Protein AF-A0A498JFI6-F1 (afdb_monomer)

Solvent-accessible surface area (backbone atoms only — not comparable to full-atom values): 9502 Å² total; per-residue (Å²): 136,86,80,89,77,84,84,81,82,83,76,83,80,82,84,84,83,85,84,87,78,91,75,85,81,76,79,75,76,79,76,82,71,88,56,68,62,60,57,50,53,53,51,59,58,69,71,50,82,73,54,78,88,72,54,75,81,84,42,74,87,76,47,64,92,88,52,83,69,83,81,85,71,82,74,44,52,50,74,44,99,81,76,44,77,49,79,39,76,88,58,48,88,79,82,86,76,75,90,64,86,87,58,88,79,63,102,68,76,74,97,77,74,78,88,77,83,92,79,82,85,78,80,86,82,130

Radius of gyration: 32.04 Å; Cα contacts (8 Å, |Δi|>4): 26; chains: 1; bounding box: 66×67×80 Å

Structure (mmCIF, N/CA/C/O backbone):
data_AF-A0A498JFI6-F1
#
_entry.id   AF-A0A498JFI6-F1
#
loop_
_atom_site.group_PDB
_atom_site.id
_atom_site.type_symbol
_atom_site.label_atom_id
_atom_site.label_alt_id
_atom_site.label_comp_id
_atom_site.label_asym_id
_atom_site.label_entity_id
_atom_site.label_seq_id
_atom_site.pdbx_PDB_ins_code
_atom_site.Cartn_x
_atom_site.Cartn_y
_atom_site.Cartn_z
_atom_site.occupancy
_atom_site.B_iso_or_equiv
_atom_site.auth_seq_id
_atom_site.auth_comp_id
_atom_site.auth_asym_id
_atom_site.auth_atom_id
_atom_site.pdbx_PDB_model_num
ATOM 1 N N . LYS A 1 1 ? -27.422 -39.815 -18.045 1.00 41.66 1 LYS A N 1
ATOM 2 C CA . LYS A 1 1 ? -27.474 -39.378 -16.624 1.00 41.66 1 LYS A CA 1
ATOM 3 C C . LYS A 1 1 ? -27.427 -37.846 -16.589 1.00 41.66 1 LYS A C 1
ATOM 5 O O . LYS A 1 1 ? -26.786 -37.290 -17.473 1.00 41.66 1 LYS A O 1
ATOM 10 N N . PRO A 1 2 ? -28.216 -37.191 -15.721 1.00 39.28 2 PRO A N 1
ATOM 11 C CA . PRO A 1 2 ? -28.835 -35.891 -16.005 1.00 39.28 2 PRO A CA 1
ATOM 12 C C . PRO A 1 2 ? -27.950 -34.669 -15.700 1.00 39.28 2 PRO A C 1
ATOM 14 O O . PRO A 1 2 ? -27.002 -34.747 -14.926 1.00 39.28 2 PRO A O 1
ATOM 17 N N . LYS A 1 3 ? -28.289 -33.560 -16.371 1.00 44.88 3 LYS A N 1
ATOM 18 C CA . LYS A 1 3 ? -27.631 -32.240 -16.402 1.00 44.88 3 LYS A CA 1
ATOM 19 C C . LYS A 1 3 ? -27.763 -31.498 -15.056 1.00 44.88 3 LYS A C 1
ATOM 21 O O . LYS A 1 3 ? -28.779 -31.690 -14.391 1.00 44.88 3 LYS A O 1
ATOM 26 N N . PRO A 1 4 ? -26.821 -30.612 -14.677 1.00 49.47 4 PRO A N 1
ATOM 27 C CA . PRO A 1 4 ? -26.971 -29.789 -13.481 1.00 49.47 4 PRO A CA 1
ATOM 28 C C . PRO A 1 4 ? -27.999 -28.667 -13.700 1.00 49.47 4 PRO A C 1
ATOM 30 O O . PRO A 1 4 ? -27.893 -27.873 -14.636 1.00 49.47 4 PRO A O 1
ATOM 33 N N . SER A 1 5 ? -28.998 -28.625 -12.823 1.00 46.69 5 SER A N 1
ATOM 34 C CA . SER A 1 5 ? -30.012 -27.576 -12.707 1.00 46.69 5 S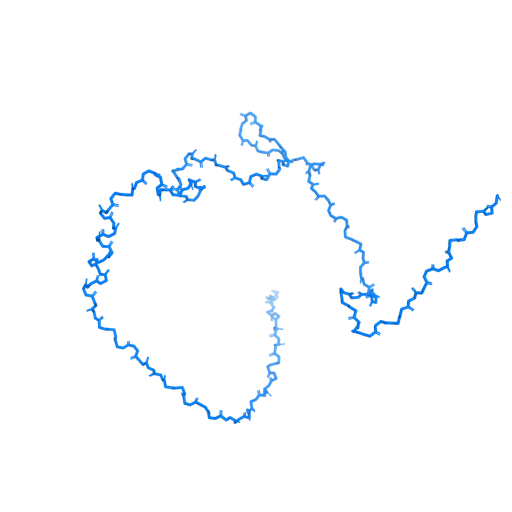ER A CA 1
ATOM 35 C C . SER A 1 5 ? -29.391 -26.254 -12.220 1.00 46.69 5 SER A C 1
ATOM 37 O O . SER A 1 5 ? -28.548 -26.289 -11.323 1.00 46.69 5 SER A O 1
ATOM 39 N N . PRO A 1 6 ? -29.809 -25.085 -12.736 1.00 47.53 6 PRO A N 1
ATOM 40 C CA . PRO A 1 6 ? -29.393 -23.796 -12.192 1.00 47.53 6 PRO A CA 1
ATOM 41 C C . PRO A 1 6 ? -30.123 -23.506 -10.872 1.00 47.53 6 PRO A C 1
ATOM 43 O O . PRO A 1 6 ? -31.351 -23.559 -10.805 1.00 47.53 6 PRO A O 1
ATOM 46 N N . ALA A 1 7 ? -29.366 -23.189 -9.821 1.00 43.06 7 ALA A N 1
ATOM 47 C CA . ALA A 1 7 ? -29.920 -22.729 -8.555 1.00 43.06 7 ALA A CA 1
ATOM 48 C C . ALA A 1 7 ? -30.488 -21.309 -8.717 1.00 43.06 7 ALA A C 1
ATOM 50 O O . ALA A 1 7 ? -29.773 -20.353 -9.016 1.00 43.06 7 ALA A O 1
ATOM 51 N N . LEU A 1 8 ? -31.803 -21.223 -8.531 1.00 32.38 8 LEU A N 1
ATOM 52 C CA . LEU A 1 8 ? -32.611 -20.018 -8.401 1.00 32.38 8 LEU A CA 1
ATOM 53 C C . LEU A 1 8 ? -32.138 -19.182 -7.206 1.00 32.38 8 LEU A C 1
ATOM 55 O O . LEU A 1 8 ? -32.205 -19.636 -6.067 1.00 32.38 8 LEU A O 1
ATOM 59 N N . ILE A 1 9 ? -31.726 -17.940 -7.455 1.00 32.88 9 ILE A N 1
ATOM 60 C CA . ILE A 1 9 ? -31.658 -16.913 -6.414 1.00 32.88 9 ILE A CA 1
ATOM 61 C C . ILE A 1 9 ? -32.979 -16.147 -6.472 1.00 32.88 9 ILE A C 1
ATOM 63 O O . ILE A 1 9 ? -33.193 -15.308 -7.345 1.00 32.88 9 ILE A O 1
ATOM 67 N N . CYS A 1 10 ? -33.882 -16.480 -5.552 1.00 27.20 10 CYS A N 1
ATOM 68 C CA . 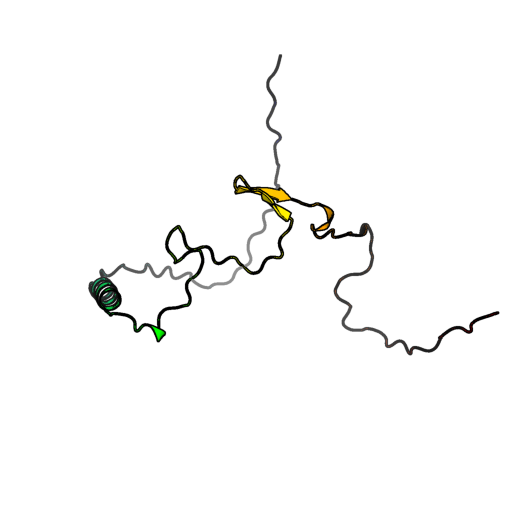CYS A 1 10 ? -35.095 -15.721 -5.282 1.00 27.20 10 CYS A CA 1
ATOM 69 C C . CYS A 1 10 ? -34.731 -14.487 -4.450 1.00 27.20 10 CYS A C 1
ATOM 71 O O . CYS A 1 10 ? -34.491 -14.603 -3.251 1.00 27.20 10 CYS A O 1
ATOM 73 N N . THR A 1 11 ? -34.722 -13.300 -5.053 1.00 34.25 11 THR A N 1
ATOM 74 C CA . THR A 1 11 ? -34.847 -12.052 -4.294 1.00 34.25 11 THR A CA 1
ATOM 75 C C . THR A 1 11 ? -36.302 -11.608 -4.345 1.00 34.25 11 THR A C 1
ATOM 77 O O . THR A 1 11 ? -36.825 -11.165 -5.366 1.00 34.25 11 THR A O 1
ATOM 80 N N . THR A 1 12 ? -36.989 -11.764 -3.219 1.00 36.38 12 THR A N 1
ATOM 81 C CA . THR A 1 12 ? -38.298 -11.162 -2.981 1.00 36.38 12 THR A CA 1
ATOM 82 C C . THR A 1 12 ? -38.133 -9.645 -2.950 1.00 36.38 12 THR A C 1
ATOM 84 O O . THR A 1 12 ? -37.690 -9.076 -1.953 1.00 36.38 12 THR A O 1
ATOM 87 N N . ALA A 1 13 ? -38.471 -8.991 -4.058 1.00 33.19 13 ALA A N 1
ATOM 88 C CA . ALA A 1 13 ? -38.636 -7.548 -4.128 1.00 33.19 13 ALA A CA 1
ATOM 89 C C . ALA A 1 13 ? -39.889 -7.155 -3.326 1.00 33.19 13 ALA A C 1
ATOM 91 O O . ALA A 1 13 ? -41.015 -7.224 -3.821 1.00 33.19 13 ALA A O 1
ATOM 92 N N . SER A 1 14 ? -39.701 -6.787 -2.057 1.00 35.34 14 SER A N 1
ATOM 93 C CA . SER A 1 14 ? -40.751 -6.188 -1.238 1.00 35.34 14 SER A CA 1
ATOM 94 C C . SER A 1 14 ? -41.037 -4.774 -1.740 1.00 35.34 14 SER A C 1
ATOM 96 O O . SER A 1 14 ? -40.212 -3.867 -1.654 1.00 35.34 14 SER A O 1
ATOM 98 N N . LYS A 1 15 ? -42.232 -4.651 -2.299 1.00 35.47 15 LYS A N 1
ATOM 99 C CA . LYS A 1 15 ? -42.893 -3.474 -2.843 1.00 35.47 15 LYS A CA 1
ATOM 100 C C . LYS A 1 15 ? -43.247 -2.486 -1.723 1.00 35.47 15 LYS A C 1
ATOM 102 O O . LYS A 1 15 ? -44.038 -2.833 -0.852 1.00 35.47 15 LYS A O 1
ATOM 107 N N . SER A 1 16 ? -42.737 -1.258 -1.783 1.00 32.50 16 SER A N 1
ATOM 108 C CA . SER A 1 16 ? -43.361 -0.105 -1.121 1.00 32.50 16 SER A CA 1
ATOM 109 C C . SER A 1 16 ? -43.079 1.195 -1.889 1.00 32.50 16 SER A C 1
ATOM 111 O O . SER A 1 16 ? -41.969 1.706 -1.938 1.00 32.50 16 SER A O 1
ATOM 113 N N . GLU A 1 17 ? -44.138 1.715 -2.498 1.00 43.22 17 GLU A N 1
ATOM 114 C CA . GLU A 1 17 ? -44.338 3.067 -3.039 1.00 43.22 17 GLU A CA 1
ATOM 115 C C . GLU A 1 17 ? -45.757 3.469 -2.569 1.00 43.22 17 GLU A C 1
ATOM 117 O O . GLU A 1 17 ? -46.557 2.563 -2.303 1.00 43.22 17 GLU A O 1
ATOM 122 N N . PRO A 1 18 ? -46.200 4.736 -2.614 1.00 48.53 18 PRO A N 1
ATOM 123 C CA . PRO A 1 18 ? -45.488 6.007 -2.457 1.00 48.53 18 PRO A CA 1
ATOM 124 C C . PRO A 1 18 ? -46.254 6.975 -1.517 1.00 48.53 18 PRO A C 1
ATOM 126 O O . PRO A 1 18 ? -47.471 6.890 -1.370 1.00 48.53 18 PRO A O 1
ATOM 129 N N . HIS A 1 19 ? -45.589 7.995 -0.966 1.00 29.34 19 HIS A N 1
ATOM 130 C CA . HIS A 1 19 ? -46.295 9.169 -0.432 1.00 29.34 19 HIS A CA 1
ATOM 131 C C . HIS A 1 19 ? -45.743 10.460 -1.039 1.00 29.34 19 HIS A C 1
ATOM 133 O O . HIS A 1 19 ? -44.729 11.000 -0.618 1.00 29.34 19 HIS A O 1
ATOM 139 N N . SER A 1 20 ? -46.447 10.887 -2.091 1.00 36.81 20 SER A N 1
ATOM 140 C CA . SER A 1 20 ? -46.893 12.254 -2.377 1.00 36.81 20 SER A CA 1
ATOM 141 C C . SER A 1 20 ? -46.067 13.409 -1.800 1.00 36.81 20 SER A C 1
ATOM 143 O O . SER A 1 20 ? -46.170 13.737 -0.622 1.00 36.81 20 SER A O 1
ATOM 145 N N . SER A 1 21 ? -45.360 14.128 -2.670 1.00 34.75 21 SER A N 1
ATOM 146 C CA . SER A 1 21 ? -45.599 15.569 -2.852 1.00 34.75 21 SER A CA 1
ATOM 147 C C . SER A 1 21 ? -44.700 16.134 -3.953 1.00 34.75 21 SER 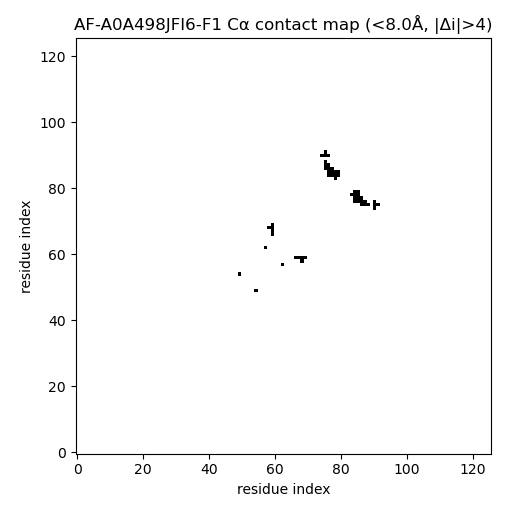A C 1
ATOM 149 O O . SER A 1 21 ? -43.484 16.211 -3.837 1.00 34.75 21 SER A O 1
ATOM 151 N N . ALA A 1 22 ? -45.358 16.481 -5.059 1.00 43.06 22 ALA A N 1
ATOM 152 C CA . ALA A 1 22 ? -45.065 17.599 -5.945 1.00 43.06 22 ALA A CA 1
ATOM 153 C C . ALA A 1 22 ? -43.641 18.177 -5.911 1.00 43.06 22 ALA A C 1
ATOM 155 O O . ALA A 1 22 ? -43.382 19.077 -5.130 1.00 43.06 22 ALA A O 1
ATOM 156 N N . LEU A 1 23 ? -42.805 17.799 -6.879 1.00 34.38 23 LEU A N 1
ATOM 157 C CA . LEU A 1 23 ? -42.064 18.770 -7.686 1.00 34.38 23 LEU A CA 1
ATOM 158 C C . LEU A 1 23 ? -41.877 18.179 -9.085 1.00 34.38 23 LEU A C 1
ATOM 160 O O . LEU A 1 23 ? -41.257 17.138 -9.290 1.00 34.38 23 LEU A O 1
ATOM 164 N N . SER A 1 24 ? -42.496 18.851 -10.044 1.00 32.12 24 SER A N 1
ATOM 165 C CA . SER A 1 24 ? -42.404 18.624 -11.475 1.00 32.12 24 SER A CA 1
ATOM 166 C C . SER A 1 24 ? -40.956 18.398 -11.914 1.00 32.12 24 SER A C 1
ATOM 168 O O . SER A 1 24 ? -40.129 19.309 -11.924 1.00 32.12 24 SER A O 1
ATOM 170 N N . VAL A 1 25 ? -40.652 17.174 -12.350 1.00 33.84 25 VAL A N 1
ATOM 171 C CA . VAL A 1 25 ? -39.445 16.889 -13.126 1.00 33.84 25 VAL A CA 1
ATOM 172 C C . VAL A 1 25 ? -39.633 17.548 -14.490 1.00 33.84 25 VAL A C 1
ATOM 174 O O . VAL A 1 25 ? -40.118 16.948 -15.448 1.00 33.84 25 VAL A O 1
ATOM 177 N N . ILE A 1 26 ? -39.288 18.832 -14.569 1.00 36.62 26 ILE A N 1
ATOM 178 C CA . ILE A 1 26 ? -39.108 19.538 -15.831 1.00 36.62 26 ILE A CA 1
ATOM 179 C C . ILE A 1 26 ? -37.903 18.879 -16.504 1.00 36.62 26 ILE A C 1
ATOM 181 O O . ILE A 1 26 ? -36.745 19.201 -16.234 1.00 36.62 26 ILE A O 1
ATOM 185 N N . VAL A 1 27 ? -38.180 17.915 -17.382 1.00 39.25 27 VAL A N 1
ATOM 186 C CA . VAL A 1 27 ? -37.210 17.373 -18.332 1.00 39.25 27 VAL A CA 1
ATOM 187 C C . VAL A 1 27 ? -3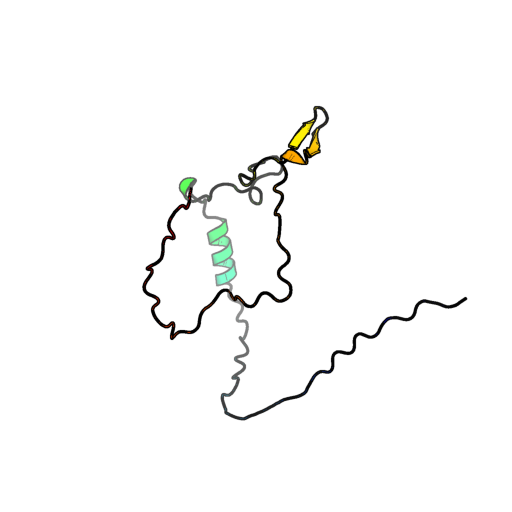6.847 18.506 -19.291 1.00 39.25 27 VAL A C 1
ATOM 189 O O . VAL A 1 27 ? -37.436 18.664 -20.361 1.00 39.25 27 VAL A O 1
ATOM 192 N N . ILE A 1 28 ? -35.862 19.325 -18.912 1.00 44.12 28 ILE A N 1
ATOM 193 C CA . ILE A 1 28 ? -35.204 20.245 -19.839 1.00 44.12 28 ILE A CA 1
ATOM 194 C C . ILE A 1 28 ? -34.396 19.374 -20.800 1.00 44.12 28 ILE A C 1
ATOM 196 O O . ILE A 1 28 ? -33.229 19.049 -20.573 1.00 44.12 28 ILE A O 1
ATOM 200 N N . LYS A 1 29 ? -35.045 18.968 -21.893 1.00 43.19 29 LYS A N 1
ATOM 201 C CA . LYS A 1 29 ? -34.413 18.408 -23.088 1.00 43.19 29 LYS A CA 1
ATOM 202 C C . LYS A 1 29 ? -33.334 19.410 -23.533 1.00 43.19 29 LYS A C 1
ATOM 204 O O . LYS A 1 29 ? -33.645 20.420 -24.163 1.00 43.19 29 LYS A O 1
ATOM 209 N N . LYS A 1 30 ? -32.062 19.180 -23.174 1.00 48.31 30 LYS A N 1
ATOM 210 C CA . LYS A 1 30 ? -30.927 19.984 -23.659 1.00 48.31 30 LYS A CA 1
ATOM 211 C C . LYS A 1 30 ? -30.857 19.833 -25.178 1.00 48.31 30 LYS A C 1
ATOM 213 O O . LYS A 1 30 ? -30.302 18.871 -25.699 1.00 48.31 30 LYS A O 1
ATOM 218 N N . LYS A 1 31 ? -31.453 20.785 -25.894 1.00 47.75 31 LYS A N 1
ATOM 219 C CA . LYS A 1 31 ? -31.355 20.915 -27.347 1.00 47.75 31 LYS A CA 1
ATOM 220 C C . LYS A 1 31 ? -29.880 21.153 -27.679 1.00 47.75 31 LYS A C 1
ATOM 222 O O . LYS A 1 31 ? -29.336 22.213 -27.376 1.00 47.75 31 LYS A O 1
ATOM 227 N N . ALA A 1 32 ? -29.221 20.141 -28.239 1.00 54.78 32 ALA A N 1
ATOM 228 C CA . ALA A 1 32 ? -27.821 20.188 -28.638 1.00 54.78 32 ALA A CA 1
ATOM 229 C C . ALA A 1 32 ? -27.635 21.203 -29.778 1.00 54.78 32 ALA A C 1
ATOM 231 O O . ALA A 1 32 ? -27.729 20.875 -30.960 1.00 54.78 32 ALA A O 1
ATOM 232 N N . LYS A 1 33 ? -27.391 22.466 -29.426 1.00 54.78 33 LYS A N 1
ATOM 233 C CA . LYS A 1 33 ? -26.903 23.477 -30.364 1.00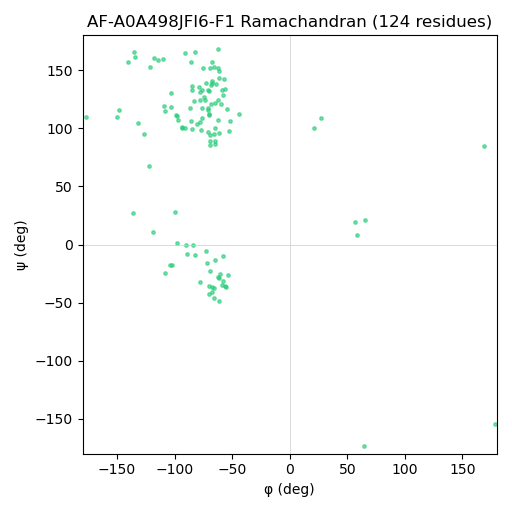 54.78 33 LYS A CA 1
ATOM 234 C C . LYS A 1 33 ? -25.455 23.094 -30.689 1.00 54.78 33 LYS A C 1
ATOM 236 O O . LYS A 1 33 ? -24.612 23.111 -29.794 1.00 54.78 33 LYS A O 1
ATOM 241 N N . LYS A 1 34 ? -25.168 22.686 -31.933 1.00 57.06 34 LYS A N 1
ATOM 242 C CA . LYS A 1 34 ? -23.796 22.482 -32.438 1.00 57.06 34 LYS A CA 1
ATOM 243 C C . LYS A 1 34 ? -22.997 23.757 -32.142 1.00 57.06 34 LYS A C 1
ATOM 245 O O . LYS A 1 34 ? -23.233 24.782 -32.768 1.00 57.06 34 LYS A O 1
ATOM 250 N N . MET A 1 35 ? -22.100 23.708 -31.159 1.00 60.34 35 MET A N 1
ATOM 251 C CA . MET A 1 35 ? -21.222 24.823 -30.802 1.00 60.34 35 MET A CA 1
ATOM 252 C C . MET A 1 35 ? -19.898 24.653 -31.562 1.00 60.34 35 MET A C 1
ATOM 254 O O . MET A 1 35 ? -19.055 23.881 -31.098 1.00 60.34 35 MET A O 1
ATOM 258 N N . PRO A 1 36 ? -19.661 25.360 -32.689 1.00 62.78 36 PRO A N 1
ATOM 259 C CA . PRO A 1 36 ? -18.352 25.345 -33.353 1.00 62.78 36 PRO A CA 1
ATOM 260 C C . PRO A 1 36 ? -17.253 25.881 -32.423 1.00 62.78 36 PRO A C 1
ATOM 262 O O . PRO A 1 36 ? -16.105 25.453 -32.503 1.00 62.78 36 PRO A O 1
ATOM 265 N N . LEU A 1 37 ? -17.622 26.730 -31.454 1.00 64.69 37 LEU A N 1
ATOM 266 C CA . LEU A 1 37 ? -16.720 27.216 -30.410 1.00 64.69 37 LEU A CA 1
ATOM 267 C C . LEU A 1 37 ? -16.114 26.095 -29.557 1.00 64.69 37 LEU A C 1
ATOM 269 O O . LEU A 1 37 ? -14.962 26.214 -29.158 1.00 64.69 37 LEU A O 1
ATOM 273 N N . GLY A 1 38 ? -16.837 25.004 -29.280 1.00 67.56 38 GLY A N 1
ATOM 274 C CA . GLY A 1 38 ? -16.287 23.895 -28.489 1.00 67.56 38 GLY A CA 1
ATOM 275 C C . GLY A 1 38 ? -15.132 23.191 -29.208 1.00 67.56 38 GLY A C 1
ATOM 276 O O . GLY A 1 38 ? -14.126 22.850 -28.585 1.00 67.56 38 GLY A O 1
ATOM 277 N N . LEU A 1 39 ? -15.251 23.056 -30.533 1.00 70.69 39 LEU A N 1
ATOM 278 C CA . LEU A 1 39 ? -14.226 22.470 -31.395 1.00 70.69 39 LEU A CA 1
ATOM 279 C C . LEU A 1 39 ? -13.001 23.395 -31.512 1.00 70.69 39 LEU A C 1
ATOM 281 O O . LEU A 1 39 ? -11.864 22.945 -31.383 1.00 70.69 39 LEU A O 1
ATOM 285 N N . ILE A 1 40 ? -13.241 24.701 -31.676 1.00 70.19 40 ILE A N 1
ATOM 286 C CA . ILE A 1 40 ? -12.197 25.734 -31.793 1.00 70.19 40 ILE A CA 1
ATOM 287 C C . ILE A 1 40 ? -11.428 25.902 -30.473 1.00 70.19 40 ILE A C 1
ATOM 289 O O . ILE A 1 40 ? -10.201 25.994 -30.480 1.00 70.19 40 ILE A O 1
ATOM 293 N N . ILE A 1 41 ? -12.112 25.870 -29.322 1.00 70.75 41 ILE A N 1
ATOM 294 C CA . ILE A 1 41 ? -11.473 25.925 -27.995 1.00 70.75 41 ILE A CA 1
ATOM 295 C C . ILE A 1 41 ? -10.652 24.652 -27.729 1.00 70.75 41 ILE A C 1
ATOM 297 O O . ILE A 1 41 ? -9.577 24.728 -27.127 1.00 70.75 41 ILE A O 1
ATOM 301 N N . GLY A 1 42 ? -11.127 23.489 -28.189 1.00 70.50 42 GLY A N 1
ATOM 302 C CA . GLY A 1 42 ? -10.389 22.225 -28.123 1.00 70.50 42 GLY A CA 1
ATOM 303 C C . GLY A 1 42 ? -9.075 22.270 -28.910 1.00 70.50 42 GLY A C 1
ATOM 304 O O . GLY A 1 42 ? -8.020 21.966 -28.351 1.00 70.50 42 GLY A O 1
ATOM 305 N N . LEU A 1 43 ? -9.118 22.737 -30.164 1.00 73.31 43 LEU A N 1
ATOM 306 C CA . LEU A 1 43 ? -7.926 22.906 -31.008 1.00 73.31 43 LEU A CA 1
ATOM 307 C C . LEU A 1 43 ? -6.976 23.985 -30.464 1.00 73.31 43 LEU A C 1
ATOM 309 O O . LEU A 1 43 ? -5.778 23.741 -30.334 1.00 73.31 43 LEU A O 1
ATOM 313 N N . GLY A 1 44 ? -7.489 25.150 -30.061 1.00 74.94 44 GLY A N 1
ATOM 314 C CA . GLY A 1 44 ? -6.667 26.241 -29.520 1.00 74.94 44 GLY A CA 1
ATOM 315 C C . GLY A 1 44 ? -5.914 25.873 -28.232 1.00 74.94 44 GLY A C 1
ATOM 316 O O . GLY A 1 44 ? -4.824 26.387 -27.975 1.00 74.94 44 GLY A O 1
ATOM 317 N N . ARG A 1 45 ? -6.450 24.945 -27.426 1.00 67.94 45 ARG A N 1
ATOM 318 C CA . ARG A 1 45 ? -5.752 24.379 -26.257 1.00 67.94 45 ARG A CA 1
ATOM 319 C C . ARG A 1 45 ? -4.717 23.320 -26.634 1.00 67.94 45 ARG A C 1
ATOM 321 O O . ARG A 1 45 ? -3.704 23.227 -25.944 1.00 67.94 45 ARG A O 1
ATOM 328 N N . ALA A 1 46 ? -4.952 22.553 -27.698 1.00 67.81 46 ALA A N 1
ATOM 329 C CA . ALA A 1 46 ? -4.025 21.530 -28.183 1.00 67.81 46 ALA A CA 1
ATOM 330 C C . ALA A 1 46 ? -2.751 22.135 -28.801 1.00 67.81 46 ALA A C 1
ATOM 332 O O . ALA A 1 46 ? -1.664 21.604 -28.593 1.00 67.81 46 ALA A O 1
ATOM 333 N N . PHE A 1 47 ? -2.863 23.276 -29.492 1.00 69.94 47 PHE A N 1
ATOM 334 C CA . PHE 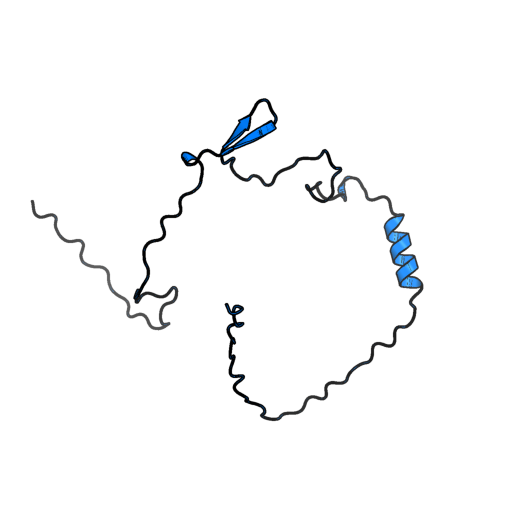A 1 47 ? -1.722 23.952 -30.130 1.00 69.94 47 PHE A CA 1
ATOM 335 C C . PHE A 1 47 ? -0.893 24.844 -29.189 1.00 69.94 47 PHE A C 1
ATOM 337 O O . PHE A 1 47 ? 0.194 25.295 -29.555 1.00 69.94 47 PHE A O 1
ATOM 344 N N . ARG A 1 48 ? -1.350 25.096 -27.954 1.00 73.12 48 ARG A N 1
ATOM 345 C CA . ARG A 1 48 ? -0.567 25.858 -26.972 1.00 73.12 48 ARG A CA 1
ATOM 346 C C . ARG A 1 48 ? 0.546 24.970 -26.410 1.00 73.12 48 ARG A C 1
ATOM 348 O O . ARG A 1 48 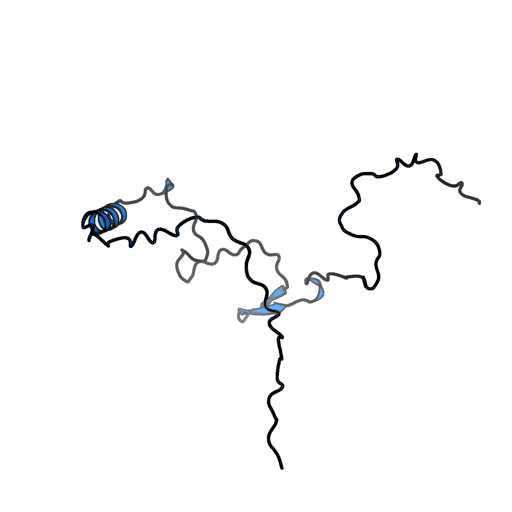? 0.273 24.093 -25.590 1.00 73.12 48 ARG A O 1
ATOM 355 N N . ARG A 1 49 ? 1.809 25.237 -26.772 1.00 69.88 49 ARG A N 1
ATOM 356 C CA . ARG A 1 49 ? 2.962 24.624 -26.086 1.00 69.88 49 ARG A CA 1
ATOM 357 C C . ARG A 1 49 ? 2.860 24.913 -24.589 1.00 69.88 49 ARG A C 1
ATOM 359 O O . ARG A 1 49 ? 2.894 26.068 -24.162 1.00 69.88 49 ARG A O 1
ATOM 366 N N . LYS A 1 50 ? 2.712 23.861 -23.788 1.00 72.12 50 LYS A N 1
ATOM 367 C CA . LYS A 1 50 ? 2.785 23.966 -22.330 1.00 72.12 50 LYS A CA 1
ATOM 368 C C . LYS A 1 50 ? 4.225 24.301 -21.946 1.00 72.12 50 LYS A C 1
ATOM 370 O O . LYS A 1 50 ? 5.158 23.747 -22.523 1.00 72.12 50 LYS A O 1
ATOM 375 N N . ARG A 1 51 ? 4.408 25.224 -20.997 1.00 78.00 51 ARG A N 1
ATOM 376 C CA . ARG A 1 51 ? 5.728 25.456 -20.398 1.00 78.00 51 ARG A CA 1
ATOM 377 C C . ARG A 1 51 ? 6.180 24.169 -19.712 1.00 78.00 51 ARG A C 1
ATOM 379 O O . ARG A 1 51 ? 5.354 23.428 -19.190 1.00 78.00 51 ARG A O 1
ATOM 386 N N . THR A 1 52 ? 7.483 23.927 -19.668 1.00 73.69 52 THR A N 1
ATOM 387 C CA . THR A 1 52 ? 8.056 22.761 -18.975 1.00 73.69 52 THR A CA 1
ATOM 388 C C . THR A 1 52 ? 7.643 22.710 -17.503 1.00 73.69 52 THR A C 1
ATOM 390 O O . THR A 1 52 ? 7.337 21.638 -17.000 1.00 73.69 52 THR A O 1
ATOM 393 N N . SER A 1 53 ? 7.515 23.867 -16.845 1.00 77.00 53 SER A N 1
ATOM 394 C CA . SER A 1 53 ? 7.031 23.986 -15.463 1.00 77.00 53 SER A CA 1
ATOM 395 C C . SER A 1 53 ? 5.531 23.733 -15.277 1.00 77.00 53 SER A C 1
ATOM 397 O O . SER A 1 53 ? 5.092 23.536 -14.149 1.00 77.00 53 SER A O 1
ATOM 399 N N . SER A 1 54 ? 4.731 23.746 -16.350 1.00 78.00 54 SER A N 1
ATOM 400 C CA . SER A 1 54 ? 3.303 23.405 -16.294 1.00 78.00 54 SER A CA 1
ATOM 401 C C . SER A 1 54 ? 3.010 21.962 -16.706 1.00 78.00 54 SER A C 1
ATOM 403 O O . SER A 1 54 ? 1.844 21.554 -16.744 1.00 78.00 54 SER A O 1
ATOM 405 N N . LEU A 1 55 ? 4.049 21.184 -17.026 1.00 82.06 55 LEU A N 1
ATOM 406 C CA . LEU A 1 55 ? 3.928 19.744 -17.173 1.00 82.06 55 LEU A CA 1
ATOM 407 C C . LEU A 1 55 ? 3.896 19.110 -15.784 1.00 82.06 55 LEU A C 1
ATOM 409 O O . LEU A 1 55 ? 4.786 19.314 -14.966 1.00 82.06 55 LEU A O 1
ATOM 413 N N . ASP A 1 56 ? 2.843 18.338 -15.534 1.00 84.25 56 ASP A N 1
ATOM 414 C CA . ASP A 1 56 ? 2.736 17.534 -14.325 1.00 84.25 56 ASP A CA 1
ATOM 415 C C . ASP A 1 56 ? 3.812 16.441 -14.328 1.00 84.25 56 ASP A C 1
ATOM 417 O O . ASP A 1 56 ? 4.254 15.968 -15.384 1.00 84.25 56 ASP A O 1
ATOM 421 N N . ILE A 1 57 ? 4.216 16.015 -13.138 1.00 89.44 57 ILE A N 1
ATOM 422 C CA . ILE A 1 57 ? 5.251 15.006 -12.968 1.00 89.44 57 ILE A CA 1
ATOM 423 C C . ILE A 1 57 ? 4.810 13.718 -13.683 1.00 89.44 57 ILE A C 1
ATOM 425 O O . ILE A 1 57 ? 3.685 13.230 -13.519 1.00 89.44 57 ILE A O 1
ATOM 429 N N . LEU A 1 58 ? 5.723 13.128 -14.464 1.00 90.00 58 LEU A N 1
ATOM 430 C CA . LEU A 1 58 ? 5.455 11.879 -15.172 1.00 90.00 58 LEU A CA 1
ATOM 431 C C . LEU A 1 58 ? 5.019 10.783 -14.197 1.00 90.00 58 LEU A C 1
ATOM 433 O O . LEU A 1 58 ? 5.614 10.566 -13.138 1.00 90.00 58 LEU A O 1
ATOM 437 N N . SER A 1 59 ? 3.961 10.078 -14.575 1.00 90.06 59 SER A N 1
ATOM 438 C CA . SER A 1 59 ? 3.438 8.923 -13.858 1.00 90.06 59 SER A CA 1
ATOM 439 C C . SER A 1 59 ? 3.517 7.697 -14.760 1.00 90.06 59 SER A C 1
ATOM 441 O O . SER A 1 59 ? 3.572 7.823 -15.983 1.00 90.06 59 SER A O 1
ATOM 443 N N . SER A 1 60 ? 3.462 6.503 -14.171 1.00 89.50 60 SER A N 1
ATOM 444 C CA . SER A 1 60 ? 3.518 5.229 -14.905 1.00 89.50 60 SER A CA 1
ATOM 445 C C . SER A 1 60 ? 2.422 5.044 -15.965 1.00 89.50 60 SER A C 1
ATOM 447 O O . SER A 1 60 ? 2.479 4.093 -16.732 1.00 89.50 60 SER A O 1
ATOM 449 N N . LYS A 1 61 ? 1.406 5.917 -16.011 1.00 90.62 61 LYS A N 1
ATOM 450 C CA . LYS A 1 61 ? 0.327 5.889 -17.012 1.00 90.62 61 LYS A CA 1
ATOM 451 C C . LYS A 1 61 ? 0.476 6.932 -18.120 1.00 90.62 61 LYS A C 1
ATOM 453 O O . LYS A 1 61 ? -0.197 6.819 -19.134 1.00 90.62 61 LYS A O 1
ATOM 458 N N . ARG A 1 62 ? 1.304 7.961 -17.915 1.00 89.25 62 ARG A N 1
ATOM 459 C CA . ARG A 1 62 ? 1.488 9.078 -18.863 1.00 89.25 62 ARG A CA 1
ATOM 460 C C . ARG A 1 62 ? 2.792 8.987 -19.655 1.00 89.25 62 ARG A C 1
ATOM 462 O O . ARG A 1 62 ? 2.953 9.700 -20.635 1.00 89.25 62 ARG A O 1
ATOM 469 N N . ALA A 1 63 ? 3.731 8.181 -19.181 1.00 90.19 63 ALA A N 1
ATOM 470 C CA . ALA A 1 63 ? 5.073 8.063 -19.723 1.00 90.19 63 ALA A CA 1
ATOM 471 C C . ALA A 1 63 ? 5.168 6.963 -20.807 1.00 90.19 63 ALA A C 1
ATOM 473 O O . ALA A 1 63 ? 4.253 6.140 -20.909 1.00 90.19 63 ALA A O 1
ATOM 474 N N . PRO A 1 64 ? 6.244 6.937 -21.619 1.00 92.88 64 PRO A N 1
ATOM 475 C CA . PRO A 1 64 ? 6.489 5.871 -22.598 1.00 92.88 64 PRO A CA 1
ATOM 476 C C . PRO A 1 64 ? 6.668 4.489 -21.945 1.00 92.88 64 PRO A C 1
ATOM 478 O O . PRO A 1 64 ? 6.833 4.379 -20.731 1.00 92.88 64 PRO A O 1
ATOM 481 N N . ARG A 1 65 ? 6.647 3.427 -22.768 1.00 91.94 65 ARG A N 1
ATOM 482 C CA . ARG A 1 65 ? 6.608 2.018 -22.322 1.00 91.94 65 ARG A CA 1
ATOM 483 C C . ARG A 1 65 ? 7.746 1.628 -21.370 1.00 91.94 65 ARG A C 1
ATOM 485 O O . ARG A 1 65 ? 7.489 0.896 -20.422 1.00 91.94 65 ARG A O 1
ATOM 492 N N . ASP A 1 66 ? 8.949 2.159 -21.575 1.00 92.94 66 ASP A N 1
ATOM 493 C CA . ASP A 1 66 ? 10.139 1.804 -20.782 1.00 92.94 66 ASP A CA 1
ATOM 494 C C . ASP A 1 66 ? 10.256 2.590 -19.464 1.00 92.94 66 ASP A C 1
ATOM 496 O O . ASP A 1 66 ? 11.185 2.397 -18.680 1.00 92.94 66 ASP A O 1
ATOM 500 N N . TYR A 1 67 ? 9.308 3.489 -19.182 1.00 95.00 67 TYR A N 1
ATOM 501 C CA . TYR A 1 67 ? 9.337 4.303 -17.975 1.00 95.00 67 TYR A CA 1
ATOM 502 C C . TYR A 1 67 ? 8.714 3.578 -16.774 1.00 95.00 67 TYR A C 1
ATOM 504 O O . TYR A 1 67 ? 7.495 3.591 -16.561 1.00 95.00 67 TYR A O 1
ATOM 512 N N . TYR A 1 68 ? 9.568 3.001 -15.926 1.00 92.25 68 TYR A N 1
ATOM 513 C CA . TYR A 1 68 ? 9.165 2.385 -14.663 1.00 92.25 68 TYR A CA 1
ATOM 514 C C . TYR A 1 68 ? 9.400 3.324 -13.469 1.00 92.25 68 TYR A C 1
ATOM 516 O O . TYR A 1 68 ? 10.533 3.598 -13.091 1.00 92.25 68 TYR A O 1
ATOM 524 N N . LYS A 1 69 ? 8.315 3.810 -12.847 1.00 93.62 69 LYS A N 1
ATOM 525 C CA . LYS A 1 69 ? 8.379 4.732 -11.691 1.00 93.62 69 LYS A CA 1
ATOM 526 C C . LYS A 1 69 ? 7.987 4.112 -10.344 1.00 93.62 69 LYS A C 1
ATOM 528 O O . LYS A 1 69 ? 8.380 4.613 -9.298 1.00 93.62 69 LYS A O 1
ATOM 533 N N . GLY A 1 70 ? 7.190 3.044 -10.348 1.00 93.12 70 GLY A N 1
ATOM 534 C CA . GLY A 1 70 ? 6.672 2.437 -9.118 1.00 93.12 70 GLY A CA 1
ATOM 535 C C . GLY A 1 70 ? 5.725 3.338 -8.302 1.00 93.12 70 GLY A C 1
ATOM 536 O O . GLY A 1 70 ? 5.282 4.401 -8.751 1.00 93.12 70 GLY A O 1
ATOM 537 N N . LYS A 1 71 ? 5.360 2.853 -7.107 1.00 94.12 71 LYS A N 1
ATOM 538 C CA . LYS A 1 71 ? 4.445 3.503 -6.143 1.00 94.12 71 LYS A CA 1
ATOM 539 C C . LYS A 1 71 ? 4.942 3.430 -4.695 1.00 94.12 71 LYS A C 1
ATOM 541 O O . LYS A 1 71 ? 4.143 3.444 -3.770 1.00 94.12 71 LYS A O 1
ATOM 546 N N . ASN A 1 72 ? 6.257 3.334 -4.499 1.00 92.56 72 ASN A N 1
ATOM 547 C CA . ASN A 1 72 ? 6.895 3.217 -3.180 1.00 92.56 72 ASN A CA 1
ATOM 548 C C . ASN A 1 72 ? 6.409 2.020 -2.334 1.00 92.56 72 ASN A C 1
ATOM 550 O O . ASN A 1 72 ? 6.597 2.003 -1.119 1.00 92.56 72 ASN A O 1
ATOM 554 N N . CYS A 1 73 ? 5.804 1.005 -2.960 1.00 91.56 73 CYS A N 1
ATOM 555 C CA . CYS A 1 73 ? 5.450 -0.243 -2.292 1.00 91.56 73 CYS A CA 1
ATOM 556 C C . CYS A 1 73 ? 6.724 -0.961 -1.834 1.00 91.56 73 CYS A C 1
ATOM 558 O O . CYS A 1 73 ? 7.710 -1.022 -2.572 1.00 91.56 73 CYS A O 1
ATOM 560 N N . LYS A 1 74 ? 6.698 -1.512 -0.618 1.00 93.06 74 LYS A N 1
ATOM 561 C CA . LYS A 1 74 ? 7.819 -2.293 -0.092 1.00 93.06 74 LYS A CA 1
ATOM 562 C C . LYS A 1 74 ? 7.954 -3.600 -0.890 1.00 93.06 74 LYS A C 1
ATOM 564 O O . LYS A 1 74 ? 6.934 -4.197 -1.236 1.00 93.06 74 LYS A O 1
ATOM 569 N N . PRO A 1 75 ? 9.181 -4.034 -1.223 1.00 92.50 75 PRO A N 1
ATOM 570 C CA . PRO A 1 75 ? 9.384 -5.247 -2.006 1.00 92.50 75 PRO A CA 1
ATOM 571 C C . PRO A 1 75 ? 9.055 -6.494 -1.174 1.00 92.50 75 PRO A C 1
ATOM 573 O O . PRO A 1 75 ? 9.539 -6.642 -0.056 1.00 92.50 75 PRO A O 1
ATOM 576 N N . THR A 1 76 ? 8.283 -7.418 -1.745 1.00 94.69 76 THR A N 1
ATOM 577 C CA . THR A 1 76 ? 7.881 -8.693 -1.115 1.00 94.69 76 THR A CA 1
ATOM 578 C C . THR A 1 76 ? 8.859 -9.843 -1.386 1.00 94.69 76 THR A C 1
ATOM 580 O O . THR A 1 76 ? 8.662 -10.970 -0.943 1.00 94.69 76 THR A O 1
ATOM 583 N N . GLY A 1 77 ? 9.921 -9.581 -2.141 1.00 94.44 77 GLY A N 1
ATOM 584 C CA . GLY A 1 77 ? 10.829 -10.586 -2.676 1.00 94.44 77 GLY A CA 1
ATOM 585 C C . GLY A 1 77 ? 11.920 -9.953 -3.535 1.00 94.44 77 GLY A C 1
ATOM 586 O O . GLY A 1 77 ? 12.250 -8.776 -3.356 1.00 94.44 77 GLY A O 1
ATOM 587 N N . PHE A 1 78 ? 12.478 -10.715 -4.475 1.00 93.31 78 PHE A N 1
ATOM 588 C CA . PHE A 1 78 ? 13.581 -10.258 -5.326 1.00 93.31 78 PHE A CA 1
ATOM 589 C C . PHE A 1 78 ? 13.447 -10.720 -6.782 1.00 93.31 78 PHE A C 1
ATOM 591 O O . PHE A 1 78 ? 12.788 -11.712 -7.096 1.00 93.31 78 PHE A O 1
ATOM 598 N N . HIS A 1 79 ? 14.102 -9.983 -7.682 1.00 94.75 79 HIS A N 1
ATOM 599 C CA . HIS A 1 79 ? 14.229 -10.354 -9.089 1.00 94.75 79 HIS A CA 1
ATOM 600 C C . HIS A 1 79 ? 15.412 -11.310 -9.265 1.00 94.75 79 HIS A C 1
ATOM 602 O O . HIS A 1 79 ? 16.508 -11.068 -8.765 1.00 94.75 79 HIS A O 1
ATOM 608 N N . THR A 1 80 ? 15.199 -12.397 -9.994 1.00 95.81 80 THR A N 1
ATOM 609 C CA . THR A 1 80 ? 16.241 -13.364 -10.355 1.00 95.81 80 THR A CA 1
ATOM 610 C C . THR A 1 80 ? 17.030 -12.889 -11.574 1.00 95.81 80 THR A C 1
ATOM 612 O O . THR A 1 80 ? 16.565 -12.048 -12.345 1.00 95.81 80 THR A O 1
ATOM 615 N N . ARG A 1 81 ? 18.188 -13.514 -11.833 1.00 95.31 81 ARG A N 1
ATOM 616 C CA . ARG A 1 81 ? 19.029 -13.242 -13.017 1.00 95.31 81 ARG A CA 1
ATOM 617 C C . ARG A 1 81 ? 18.277 -13.357 -14.354 1.00 95.31 81 ARG A C 1
ATOM 619 O O . ARG A 1 81 ? 18.670 -12.732 -15.327 1.00 95.31 81 ARG A O 1
ATOM 626 N N . LYS A 1 82 ? 17.202 -14.153 -14.413 1.00 96.62 82 LYS A N 1
ATOM 627 C 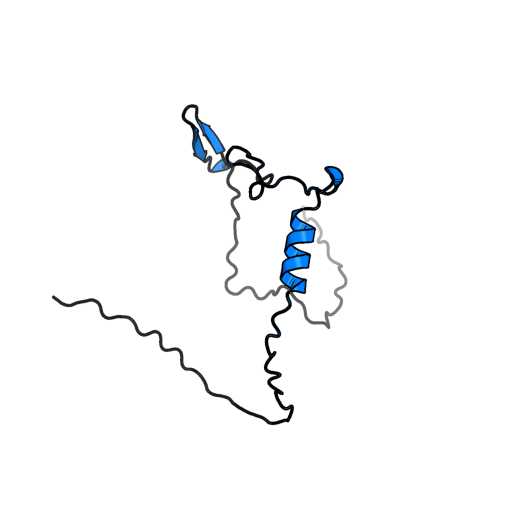CA . LYS A 1 82 ? 16.359 -14.351 -15.609 1.00 96.62 82 LYS A CA 1
ATOM 628 C C . LYS A 1 82 ? 15.066 -13.516 -15.576 1.00 96.62 82 LYS A C 1
ATOM 630 O O . LYS A 1 82 ? 14.054 -13.961 -16.104 1.00 96.62 82 LYS A O 1
ATOM 635 N N . ALA A 1 83 ? 15.073 -12.365 -14.898 1.00 93.50 83 ALA A N 1
ATOM 636 C CA . ALA A 1 83 ? 13.944 -11.432 -14.763 1.00 93.50 83 ALA A CA 1
ATOM 637 C C . ALA A 1 83 ? 12.650 -12.007 -14.140 1.00 93.50 83 ALA A C 1
ATOM 639 O O . ALA A 1 83 ? 11.628 -11.327 -14.093 1.00 93.50 83 ALA A O 1
ATOM 640 N N . LYS A 1 84 ? 12.677 -13.238 -13.610 1.00 96.44 84 LYS A N 1
ATOM 641 C CA . LYS A 1 84 ? 11.569 -13.793 -12.816 1.00 96.44 84 LYS A CA 1
ATOM 642 C C . LYS A 1 84 ? 11.558 -13.165 -11.427 1.00 96.44 84 LYS A C 1
ATOM 644 O O . LYS A 1 84 ? 12.626 -12.832 -10.918 1.00 96.44 84 LYS A O 1
ATOM 649 N N . TYR A 1 85 ? 10.393 -13.087 -10.794 1.00 96.06 85 TYR A N 1
ATOM 650 C CA . TYR A 1 85 ? 10.257 -12.620 -9.416 1.00 96.06 85 TYR A CA 1
ATOM 651 C C . TYR A 1 85 ? 10.045 -13.796 -8.461 1.00 96.06 85 TYR A C 1
ATOM 653 O O . TYR A 1 85 ? 9.190 -14.644 -8.714 1.00 96.06 85 TYR A O 1
ATOM 661 N N . VAL A 1 86 ? 10.822 -13.850 -7.379 1.00 95.38 86 VAL A N 1
ATOM 662 C CA . VAL A 1 86 ? 10.669 -14.840 -6.304 1.00 95.38 86 VAL A CA 1
ATOM 663 C C . VAL A 1 86 ? 10.144 -14.122 -5.069 1.00 95.38 86 VAL A C 1
ATOM 665 O O . VAL A 1 86 ? 10.787 -13.203 -4.560 1.00 95.38 86 VAL A O 1
ATOM 668 N N . VAL A 1 87 ? 8.963 -14.537 -4.612 1.00 95.06 87 VAL A N 1
ATOM 669 C CA . VAL A 1 87 ? 8.278 -13.991 -3.434 1.00 95.06 87 VAL A CA 1
ATOM 670 C C . VAL A 1 87 ? 8.801 -14.681 -2.173 1.00 95.06 87 VAL A C 1
ATOM 672 O O . VAL A 1 87 ? 8.960 -15.898 -2.167 1.00 95.06 87 VAL A O 1
ATOM 675 N N . GLN A 1 88 ? 9.059 -13.915 -1.112 1.00 93.88 88 GLN A N 1
ATOM 676 C CA . GLN A 1 88 ? 9.501 -14.432 0.187 1.00 93.88 88 GLN A CA 1
ATOM 677 C C . GLN A 1 88 ? 8.360 -14.297 1.196 1.00 93.88 88 GLN A C 1
ATOM 679 O O . GLN A 1 88 ? 7.978 -13.172 1.518 1.00 93.88 88 GLN A O 1
ATOM 684 N N . GLN A 1 89 ? 7.824 -15.413 1.708 1.00 92.31 89 GLN A N 1
ATOM 685 C CA . GLN A 1 89 ? 6.691 -15.375 2.649 1.00 92.31 89 GLN A CA 1
ATOM 686 C C . GLN A 1 89 ? 6.988 -14.566 3.920 1.00 92.31 89 GLN A C 1
ATOM 688 O O . GLN A 1 89 ? 6.096 -13.904 4.431 1.00 92.31 89 GLN A O 1
ATOM 693 N N . GLU A 1 90 ? 8.240 -14.532 4.373 1.00 91.50 90 GLU A N 1
ATOM 694 C CA . GLU A 1 90 ? 8.666 -13.747 5.542 1.00 91.50 90 GLU A CA 1
ATOM 695 C C . GLU A 1 90 ? 8.479 -12.232 5.368 1.00 91.50 90 GLU A C 1
ATOM 697 O O . GLU A 1 90 ? 8.292 -11.507 6.341 1.00 91.50 90 GLU A O 1
ATOM 702 N N . LYS A 1 91 ? 8.533 -11.733 4.127 1.00 91.69 91 LYS A N 1
ATOM 703 C CA . LYS A 1 91 ? 8.368 -10.304 3.817 1.00 91.69 91 LYS A CA 1
ATOM 704 C C . LYS A 1 91 ? 6.916 -9.916 3.569 1.00 91.69 91 LYS A C 1
ATOM 706 O O . LYS A 1 91 ? 6.629 -8.730 3.392 1.00 91.69 91 LYS A O 1
ATOM 711 N N . LEU A 1 92 ? 6.011 -10.891 3.490 1.00 93.00 92 LEU A N 1
ATOM 712 C CA . LEU A 1 92 ? 4.597 -10.609 3.310 1.00 93.00 92 LEU A CA 1
ATOM 713 C C . LEU A 1 92 ? 4.002 -10.172 4.654 1.00 93.00 92 LEU A C 1
ATOM 715 O O . LEU A 1 92 ? 4.212 -10.849 5.660 1.00 93.00 92 LEU A O 1
ATOM 719 N N . PRO A 1 93 ? 3.248 -9.060 4.694 1.00 93.12 93 PRO A N 1
ATOM 720 C CA . PRO A 1 93 ? 2.567 -8.657 5.913 1.00 93.12 93 PRO A CA 1
ATOM 721 C C . PRO A 1 93 ? 1.507 -9.704 6.277 1.00 93.12 93 PRO A C 1
ATOM 723 O O . PRO A 1 93 ? 0.605 -9.975 5.483 1.00 93.12 93 PRO A O 1
ATOM 726 N N . ASN A 1 94 ? 1.617 -10.280 7.475 1.00 93.81 94 ASN A N 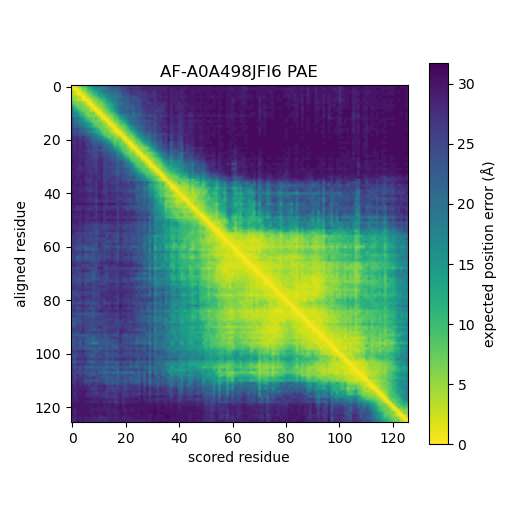1
ATOM 727 C CA . ASN A 1 94 ? 0.618 -11.190 8.023 1.00 93.81 94 ASN A CA 1
ATOM 728 C C . ASN A 1 94 ? -0.303 -10.425 8.979 1.00 93.81 94 ASN A C 1
ATOM 730 O O . ASN A 1 94 ? 0.118 -9.999 10.056 1.00 93.81 94 ASN A O 1
ATOM 734 N N . TYR A 1 95 ? -1.555 -10.237 8.574 1.00 94.75 95 TYR A N 1
ATOM 735 C CA . TYR A 1 95 ? -2.573 -9.614 9.410 1.00 94.75 95 TYR A CA 1
ATOM 736 C C . TYR A 1 95 ? -3.296 -10.702 10.202 1.00 94.75 95 TYR A C 1
ATOM 738 O O . TYR A 1 95 ? -4.177 -11.379 9.676 1.00 94.75 95 TYR A O 1
ATOM 746 N N . VAL A 1 96 ? -2.914 -10.873 11.469 1.00 94.56 96 VAL A N 1
ATOM 747 C CA . VAL A 1 96 ? -3.589 -11.801 12.383 1.00 94.56 96 VAL A CA 1
ATOM 748 C C . VAL A 1 96 ? -4.890 -11.152 12.837 1.00 94.56 96 VAL A C 1
ATOM 750 O O . VAL A 1 96 ? -4.899 -10.283 13.707 1.00 94.56 96 VAL A O 1
ATOM 753 N N . VAL A 1 97 ? -5.985 -11.536 12.188 1.00 94.44 97 VAL A N 1
ATOM 754 C CA . VAL A 1 97 ? -7.326 -11.074 12.543 1.00 94.44 97 VAL A CA 1
ATOM 755 C C . VAL A 1 97 ? -7.871 -12.007 13.628 1.00 94.44 97 VAL A C 1
ATOM 757 O O . VAL A 1 97 ? -7.997 -13.203 13.362 1.00 94.44 97 VAL A O 1
ATOM 760 N N . PRO A 1 98 ? -8.156 -11.510 14.846 1.00 93.31 98 PRO A N 1
ATOM 761 C CA . PRO A 1 98 ? -8.804 -12.316 15.874 1.00 93.31 98 PRO A CA 1
ATOM 762 C C . PRO A 1 98 ? -10.246 -12.634 15.470 1.00 93.31 98 PRO A C 1
ATOM 764 O O . PRO A 1 98 ? -10.849 -11.905 14.681 1.00 93.31 98 PRO A O 1
ATOM 767 N N . ASP A 1 99 ? -10.807 -13.703 16.031 1.00 93.38 99 ASP A N 1
ATOM 768 C CA . ASP A 1 99 ? -12.222 -14.002 15.839 1.00 93.38 99 ASP A CA 1
ATOM 769 C C . ASP A 1 99 ? -13.085 -12.979 16.591 1.00 93.38 99 ASP A C 1
ATOM 771 O O . ASP A 1 99 ? -12.816 -12.639 17.745 1.00 93.38 99 ASP A O 1
ATOM 775 N N . LEU A 1 100 ? -14.090 -12.447 15.904 1.00 91.75 100 LEU A N 1
ATOM 776 C CA . LEU A 1 100 ? -14.958 -11.370 16.385 1.00 91.75 100 LEU A CA 1
ATOM 777 C C . LEU A 1 100 ? -16.426 -11.810 16.460 1.00 91.75 100 LEU A C 1
ATOM 779 O O . LEU A 1 100 ? -17.304 -10.959 16.642 1.00 91.75 100 LEU A O 1
ATOM 783 N N . THR A 1 101 ? -16.721 -13.107 16.310 1.00 90.56 101 THR A N 1
ATOM 784 C CA . THR A 1 101 ? -18.084 -13.621 16.492 1.00 90.56 101 THR A CA 1
ATOM 785 C C . THR A 1 101 ? -18.583 -13.296 17.903 1.00 90.56 101 THR A C 1
ATOM 787 O O . THR A 1 101 ? -17.898 -13.551 18.890 1.00 90.56 101 THR A O 1
ATOM 790 N N . ASP A 1 102 ? -19.769 -12.689 17.985 1.00 89.25 102 ASP A N 1
ATOM 791 C CA . ASP A 1 102 ? -20.465 -12.291 19.220 1.00 89.25 102 ASP A CA 1
ATOM 792 C C . ASP A 1 102 ? -19.785 -11.206 20.079 1.00 89.25 102 ASP A C 1
ATOM 794 O O . ASP A 1 102 ? -20.106 -11.020 21.259 1.00 89.25 102 ASP A O 1
ATOM 798 N N . PHE A 1 103 ? -18.897 -10.400 19.489 1.00 90.19 103 PHE A N 1
ATOM 799 C CA . PHE A 1 103 ? -18.292 -9.274 20.197 1.00 90.19 103 PHE A CA 1
ATOM 800 C C . PHE A 1 103 ? -19.302 -8.135 20.429 1.00 90.19 103 PHE A C 1
ATOM 802 O O . PHE A 1 103 ? -19.818 -7.514 19.499 1.00 90.19 103 PHE A O 1
ATOM 809 N N . LYS A 1 104 ? -19.584 -7.826 21.701 1.00 91.81 104 LYS A N 1
ATOM 810 C CA . LYS A 1 104 ? -20.576 -6.806 22.095 1.00 91.81 104 LYS A CA 1
ATOM 811 C C . LYS A 1 104 ? -20.142 -5.370 21.765 1.00 91.81 104 LYS A C 1
ATOM 813 O O . LYS A 1 104 ? -20.990 -4.479 21.673 1.00 91.81 104 LYS A O 1
ATOM 818 N N . LEU A 1 105 ? -18.838 -5.123 21.630 1.00 91.69 105 LEU A N 1
ATOM 819 C CA . LEU A 1 105 ? -18.300 -3.781 21.407 1.00 91.69 105 LEU A CA 1
ATOM 820 C C . LEU A 1 105 ? -18.458 -3.358 19.943 1.00 91.69 105 LEU A C 1
ATOM 822 O O . LEU A 1 105 ? -18.159 -4.106 19.016 1.00 91.69 105 LEU A O 1
ATOM 826 N N . LYS A 1 106 ? -18.905 -2.117 19.752 1.00 92.25 106 LYS A N 1
ATOM 827 C CA . LYS A 1 106 ? -19.077 -1.456 18.453 1.00 92.25 106 LYS A CA 1
ATOM 828 C C . LYS A 1 106 ? -18.091 -0.281 18.349 1.00 92.25 106 LYS A C 1
ATOM 830 O O . LYS A 1 106 ? -17.663 0.220 19.387 1.00 92.25 106 LYS A O 1
ATOM 835 N N . PRO A 1 107 ? -17.753 0.208 17.138 1.00 94.50 107 PRO A N 1
ATOM 836 C CA . PRO A 1 107 ? -16.814 1.327 16.963 1.00 94.50 107 PRO A CA 1
ATOM 837 C C . PRO A 1 107 ? -17.313 2.659 17.543 1.00 94.50 107 PRO A C 1
ATOM 839 O O . PRO A 1 107 ? -16.536 3.599 17.673 1.00 94.50 107 PRO A O 1
ATOM 842 N N . TYR A 1 108 ? -18.600 2.745 17.884 1.00 94.19 108 TYR A N 1
ATOM 843 C CA . TYR A 1 108 ? -19.219 3.933 18.455 1.00 94.19 108 TYR A CA 1
ATOM 844 C C . TYR A 1 108 ? -19.840 3.631 19.812 1.00 94.19 108 TYR A C 1
ATOM 846 O O . TYR A 1 108 ? -20.288 2.514 20.082 1.00 94.19 108 TYR A O 1
ATOM 854 N N . VAL A 1 109 ? -19.911 4.676 20.629 1.00 92.44 109 VAL A N 1
ATOM 855 C CA . VAL A 1 109 ? -20.514 4.664 21.963 1.00 92.44 109 VAL A CA 1
ATOM 856 C C . VAL A 1 109 ? -21.806 5.486 21.935 1.00 92.44 109 VAL A C 1
ATOM 858 O O . VAL A 1 109 ? -22.020 6.305 21.038 1.00 92.44 109 VAL A O 1
ATOM 861 N N . SER A 1 110 ? -22.693 5.259 22.903 1.00 89.75 110 SER A N 1
ATOM 862 C CA . SER A 1 110 ? -23.823 6.154 23.147 1.00 89.75 110 SER A CA 1
ATOM 863 C C . SER A 1 110 ? -23.336 7.551 23.554 1.00 89.75 110 SER A C 1
ATOM 865 O O . SER A 1 110 ? -22.282 7.709 24.163 1.00 89.75 110 SER A O 1
ATOM 867 N N . GLN A 1 111 ? -24.134 8.577 23.253 1.00 88.69 111 GLN A N 1
ATOM 868 C CA . GLN A 1 111 ? -23.802 9.982 23.538 1.00 88.69 111 GLN A CA 1
ATOM 869 C C . GLN A 1 111 ? -23.891 10.352 25.028 1.00 88.69 111 GLN A C 1
ATOM 871 O O . GLN A 1 111 ? -23.545 11.463 25.411 1.00 88.69 111 GLN A O 1
ATOM 876 N N . CYS A 1 112 ? -24.351 9.430 25.875 1.00 82.88 112 CYS A N 1
ATOM 877 C CA . CYS A 1 112 ? -24.499 9.642 27.312 1.00 82.88 112 CYS A CA 1
ATOM 878 C C . CYS A 1 112 ? -23.682 8.601 28.098 1.00 82.88 112 CYS A C 1
ATOM 880 O O . CYS A 1 112 ? -24.270 7.717 28.730 1.00 82.88 112 CYS A O 1
ATOM 882 N N . PRO A 1 113 ? -22.338 8.647 28.039 1.00 80.12 113 PRO A N 1
ATOM 883 C CA . PRO A 1 113 ? -21.503 7.826 28.900 1.00 80.12 113 PRO A CA 1
ATOM 884 C C . PRO A 1 113 ? -21.555 8.362 30.337 1.00 80.12 113 PRO A C 1
ATOM 886 O O . PRO A 1 113 ? -21.528 9.568 30.572 1.00 80.12 113 PRO A O 1
ATOM 889 N N . ARG A 1 114 ? -21.625 7.461 31.318 1.00 80.69 114 ARG A N 1
ATOM 890 C CA . ARG A 1 114 ? -21.481 7.821 32.733 1.00 80.69 114 ARG A CA 1
ATOM 891 C C . ARG A 1 114 ? -19.985 7.890 33.047 1.00 80.69 114 ARG A C 1
ATOM 893 O O . ARG A 1 114 ? -19.279 6.915 32.802 1.00 80.69 114 ARG A O 1
ATOM 900 N N . GLU A 1 115 ? -19.502 9.024 33.550 1.00 77.69 115 GLU A N 1
ATOM 901 C CA . GLU A 1 115 ? -18.083 9.209 33.877 1.00 77.69 115 GLU A CA 1
ATOM 902 C C . GLU A 1 115 ? -17.643 8.219 34.963 1.00 77.69 115 GLU A C 1
ATOM 904 O O . GLU A 1 115 ? -18.233 8.154 36.045 1.00 77.69 115 GLU A O 1
ATOM 909 N N . VAL A 1 116 ? -16.600 7.440 34.674 1.00 81.69 116 VAL A N 1
ATOM 910 C CA . VAL A 1 116 ? -15.999 6.505 35.629 1.00 81.69 116 VAL A CA 1
ATOM 911 C C . VAL A 1 116 ? -14.703 7.131 36.142 1.00 81.69 116 VAL A C 1
ATOM 913 O O . VAL A 1 116 ? -13.793 7.403 35.361 1.00 81.69 116 VAL A O 1
ATOM 916 N N . LYS A 1 117 ? -14.613 7.390 37.452 1.00 73.12 117 LYS A N 1
ATOM 917 C CA . LYS A 1 117 ? -13.376 7.857 38.097 1.00 73.12 117 LYS A CA 1
ATOM 918 C C . LYS A 1 117 ? -12.423 6.667 38.236 1.00 73.12 117 LYS A C 1
ATOM 920 O O . LYS A 1 117 ? -12.751 5.705 38.926 1.00 73.12 117 LYS A O 1
ATOM 925 N N . ASN A 1 118 ? -11.263 6.723 37.582 1.00 70.44 118 ASN A N 1
ATOM 926 C CA . ASN A 1 118 ? -10.226 5.698 37.702 1.00 70.44 118 ASN A CA 1
ATOM 927 C C . ASN A 1 118 ? -9.564 5.766 39.085 1.00 70.44 118 ASN A C 1
ATOM 929 O O . ASN A 1 118 ? -8.619 6.524 39.283 1.00 70.44 118 ASN A O 1
ATOM 933 N N . THR A 1 119 ? -10.020 4.927 40.012 1.00 66.19 119 THR A N 1
ATOM 934 C CA . THR A 1 119 ? -9.247 4.552 41.199 1.00 66.19 119 THR A CA 1
ATOM 935 C C . THR A 1 119 ? -9.309 3.041 41.322 1.00 66.19 119 THR A C 1
ATOM 937 O O . THR A 1 119 ? -10.358 2.529 41.693 1.00 66.19 119 THR A O 1
ATOM 940 N N . GLN A 1 120 ? -8.216 2.357 40.964 1.00 60.16 120 GLN A N 1
ATOM 941 C CA . GLN A 1 120 ? -7.777 1.042 41.464 1.00 60.16 120 GLN A CA 1
ATOM 942 C C . GLN A 1 120 ? -6.635 0.517 40.576 1.00 60.16 120 GLN A C 1
ATOM 944 O O . GLN A 1 120 ? -6.839 -0.255 39.644 1.00 60.16 120 GLN A O 1
ATOM 949 N N . SER A 1 121 ? -5.406 0.943 40.871 1.00 51.12 121 SER A N 1
ATOM 950 C CA . SER A 1 121 ? -4.225 0.116 40.619 1.00 51.12 121 SER A CA 1
ATOM 951 C C . SER A 1 121 ? -4.059 -0.783 41.842 1.00 51.12 121 SER A C 1
ATOM 953 O O . SER A 1 121 ? -3.726 -0.291 42.920 1.00 51.12 121 SER A O 1
ATOM 955 N N . GLY A 1 122 ? -4.392 -2.064 41.678 1.00 57.25 122 GLY A N 1
ATOM 956 C CA . GLY A 1 122 ? -4.239 -3.094 42.698 1.00 57.25 122 GLY A CA 1
ATOM 957 C C . GLY A 1 122 ? -2.779 -3.282 43.104 1.00 57.25 122 GLY A C 1
ATOM 958 O O . GLY A 1 122 ? -1.864 -3.169 42.288 1.00 57.25 122 GLY A O 1
ATOM 959 N N . GLU A 1 123 ? -2.603 -3.536 44.392 1.00 55.44 123 GLU A N 1
ATOM 960 C CA . GLU A 1 123 ? -1.347 -3.855 45.059 1.00 55.44 123 GLU A CA 1
ATOM 961 C C . GLU A 1 123 ? -0.659 -5.086 44.435 1.00 55.44 123 GLU A C 1
ATOM 963 O O . GLU A 1 123 ? -1.338 -6.058 44.093 1.00 55.44 123 GLU A O 1
ATOM 968 N N . PRO A 1 124 ? 0.683 -5.111 44.330 1.00 56.22 124 PRO A N 1
ATOM 969 C CA . PRO A 1 124 ? 1.417 -6.339 44.067 1.00 56.22 124 PRO A CA 1
ATOM 970 C C . PRO A 1 124 ? 1.561 -7.115 45.383 1.00 56.22 124 PRO A C 1
ATOM 972 O O . PRO A 1 124 ? 2.376 -6.759 46.235 1.00 56.22 124 PRO A O 1
ATOM 975 N N . THR A 1 125 ? 0.770 -8.172 45.578 1.00 53.97 125 THR A N 1
ATOM 976 C CA . THR A 1 125 ? 1.059 -9.145 46.640 1.00 53.97 125 THR A CA 1
ATOM 977 C C . THR A 1 125 ? 2.221 -10.038 46.199 1.00 53.97 125 THR A C 1
ATOM 979 O O . THR A 1 125 ? 2.285 -10.477 45.052 1.00 53.97 125 THR A O 1
ATOM 982 N N . LYS A 1 126 ? 3.157 -10.189 47.133 1.00 40.38 126 LYS A N 1
ATOM 983 C CA . LYS A 1 126 ? 4.498 -10.775 47.053 1.00 40.38 126 LYS A CA 1
ATOM 984 C C . LYS A 1 126 ? 4.521 -12.260 46.699 1.00 40.38 126 LYS A C 1
ATOM 986 O O . LYS A 1 126 ? 3.586 -12.970 47.128 1.00 40.38 126 LYS A O 1
#

Secondary structure (DSSP, 8-state):
-PPPPPPP---------------------------HHHHHHHHHHHSSPPPGGGSPPP-TTTS-TT------PPPSEEE-TTS-EEE-GGGS----PPP-TT----SS--S-PPPPP---------

Mean predicted aligned error: 18.58 Å

Foldseek 3Di:
DDDDDDDDDDDPPDDDDDDDDDDDPPPPPPPDDPDVVVVVVVVVVVPDPDDPVRDDDDDPVRDDPPDDDDDPDDDQADADPVRDTDGDPVSDDDDPDDDCPPPPDDPDDDPDDDDDDDDDPDDDDD

Organism: Malus domestica (NCBI:txid3750)

Nearest PDB structures (foldseek):
  7nqh-assembly1_Be  TM=7.774E-01  e=1.240E-04  Sus scrofa
  7of0-assembly1_9  TM=7.878E-01  e=2.048E-04  Homo sapiens
  8any-assembly1_9  TM=7.816E-01  e=2.363E-04  Homo sapiens
  6ywy-assembly1_3  TM=7.704E-01  e=1.419E-03  Neurospora crassa

Sequence (126 aa):
KPKPSPALICTTASKSEPHSSALSVIVIKKKAKKMPLGLIIGLGRAFRRKRTSSLDILSSKRAPRDYYKGKNCKPTGFHTRKAKYVVQQEKLPNYVVPDLTDFKLKPYVSQCPREVKNTQSGEPTK

InterPro domains:
  IPR019189 Large ribosomal subunit protein mL41 [PF09809] (58-121)
  IPR019189 Large ribosomal subunit protein mL41 [PTHR21338] (30-120)

pLDDT: mean 71.78, std 22.47, range [27.2, 96.62]